Protein AF-A0A366LUI4-F1 (afdb_monomer_lite)

Sequence (109 aa):
MGTPGSASGLGKRTGGNAGTAPQADSTTHPRQAVQRAIVAADLALARLQMGSPEAASDVLHQCIDVAGATRARVPTARIAEVRRRLQPWRSEGFVGDIDDHLREAMLAL

Organism: NCBI:txid2248750

Secondary structure (DSSP, 8-state):
-PPPPP------------------SSSHHHHHHHHHHHHHHHHHHHHHHTT-HHHHHHHHHHHHHHHHHH--HHHHHHHHHHHHHTGGGTTSHHHHHHHHHHHHHHH--

Foldseek 3Di:
DDDDDDDDDDDPPPDDPPPPDPPDDPCPVLVVLQVQLLVLLVVLVVCVVVVNNLVSLVSLLSLLQSCLVNVDPNSVVSSVVSLVSCVVVCVPVSNVVSVVSNCCSNVVD

Structure (mmCIF, N/CA/C/O backbone):
data_AF-A0A366LUI4-F1
#
_entry.id   AF-A0A366LUI4-F1
#
loop_
_atom_site.group_PDB
_atom_site.id
_atom_site.type_symbol
_atom_site.label_atom_id
_atom_site.label_alt_id
_atom_site.label_comp_id
_atom_site.label_asym_id
_atom_site.label_entity_id
_atom_site.label_seq_id
_atom_site.pdbx_PDB_ins_code
_atom_site.Cartn_x
_atom_site.Cartn_y
_atom_site.Cartn_z
_atom_site.occupancy
_atom_site.B_iso_or_equiv
_atom_site.auth_seq_id
_atom_site.auth_comp_id
_atom_site.auth_asym_id
_atom_site.auth_atom_id
_atom_site.pdbx_PDB_model_num
ATOM 1 N N . MET A 1 1 ? 48.255 45.978 -56.588 1.00 45.88 1 MET A N 1
ATOM 2 C CA . MET A 1 1 ? 47.086 46.242 -55.721 1.00 45.88 1 MET A CA 1
ATOM 3 C C . MET A 1 1 ? 46.135 45.071 -55.866 1.00 45.88 1 MET A C 1
ATOM 5 O O . MET A 1 1 ? 45.661 44.835 -56.967 1.00 45.88 1 MET A O 1
ATOM 9 N N . GLY A 1 2 ? 46.001 44.266 -54.812 1.00 45.03 2 GLY A N 1
ATOM 10 C CA . GLY A 1 2 ? 45.272 42.999 -54.834 1.00 45.03 2 GLY A CA 1
ATOM 11 C C . GLY A 1 2 ? 43.779 43.176 -54.579 1.00 45.03 2 GLY A C 1
ATOM 12 O O . GLY A 1 2 ? 43.378 43.972 -53.734 1.00 45.03 2 GLY A O 1
ATOM 13 N N . THR A 1 3 ? 42.972 42.405 -55.296 1.00 52.66 3 THR A N 1
ATOM 14 C CA . THR A 1 3 ? 41.559 42.164 -55.007 1.00 52.66 3 THR A CA 1
ATOM 15 C C . THR A 1 3 ? 41.424 40.774 -54.368 1.00 52.66 3 THR A C 1
ATOM 17 O O . THR A 1 3 ? 41.938 39.803 -54.926 1.00 52.66 3 THR A O 1
ATOM 20 N N . PRO A 1 4 ? 40.787 40.631 -53.193 1.00 53.94 4 PRO A N 1
ATOM 21 C CA . PRO A 1 4 ? 40.541 39.319 -52.604 1.00 53.94 4 PRO A CA 1
ATOM 22 C C . PRO A 1 4 ? 39.339 38.637 -53.271 1.00 53.94 4 PRO A C 1
ATOM 24 O O . PRO A 1 4 ? 38.254 39.207 -53.387 1.00 53.94 4 PRO A O 1
ATOM 27 N N . GLY A 1 5 ? 39.561 37.398 -53.713 1.00 43.62 5 GLY A N 1
ATOM 28 C CA . GLY A 1 5 ? 38.549 36.522 -54.291 1.00 43.62 5 GLY A CA 1
ATOM 29 C C . GLY A 1 5 ? 37.528 36.042 -53.259 1.00 43.62 5 GLY A C 1
ATOM 30 O O . GLY A 1 5 ? 37.870 35.654 -52.143 1.00 43.62 5 GLY A O 1
ATOM 31 N N . SER A 1 6 ? 36.262 36.050 -53.673 1.00 50.75 6 SER A N 1
ATOM 32 C CA . SER A 1 6 ? 35.160 35.368 -52.998 1.00 50.75 6 SER A CA 1
ATOM 33 C C . SER A 1 6 ? 35.333 33.851 -53.077 1.00 50.75 6 SER A C 1
ATOM 35 O O . SER A 1 6 ? 35.456 33.302 -54.168 1.00 50.75 6 SER A O 1
ATOM 37 N N . ALA A 1 7 ? 35.245 33.171 -51.936 1.00 50.16 7 ALA A N 1
ATOM 38 C CA . ALA A 1 7 ? 34.992 31.735 -51.864 1.00 50.16 7 ALA A CA 1
ATOM 39 C C . ALA A 1 7 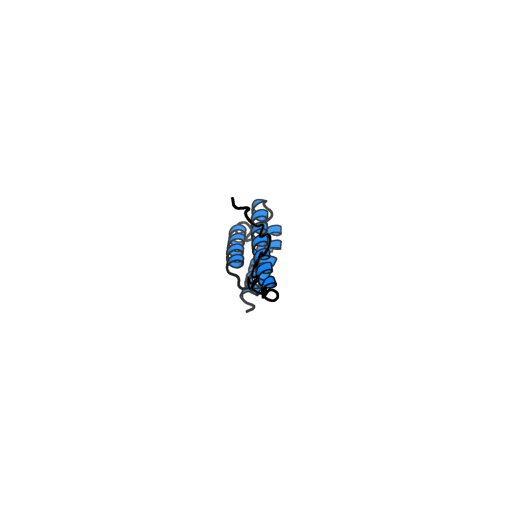? 33.918 31.483 -50.797 1.00 50.16 7 ALA A C 1
ATOM 41 O O . ALA A 1 7 ? 34.206 31.302 -49.616 1.00 50.16 7 ALA A O 1
ATOM 42 N N . SER A 1 8 ? 32.656 31.527 -51.229 1.00 49.16 8 SER A N 1
ATOM 43 C CA . SER A 1 8 ? 31.512 31.050 -50.454 1.00 49.16 8 SER A CA 1
ATOM 44 C C . SER A 1 8 ? 31.274 29.573 -50.746 1.00 49.16 8 SER A C 1
ATOM 46 O O . SER A 1 8 ? 31.162 29.181 -51.902 1.00 49.16 8 SER A O 1
ATOM 48 N N . GLY A 1 9 ? 31.107 28.792 -49.678 1.00 47.88 9 GLY A N 1
ATOM 49 C CA . GLY A 1 9 ? 30.316 27.563 -49.698 1.00 47.88 9 GLY A CA 1
ATOM 50 C C . GLY A 1 9 ? 31.083 26.262 -49.918 1.00 47.88 9 GLY A C 1
ATOM 51 O O . GLY A 1 9 ? 31.172 25.778 -51.036 1.00 47.88 9 GLY A O 1
ATOM 52 N N . LEU A 1 10 ? 31.489 25.607 -48.823 1.00 50.28 10 LEU A N 1
ATOM 53 C CA . LEU A 1 10 ? 31.397 24.144 -48.746 1.00 50.28 10 LEU A CA 1
ATOM 54 C C . LEU A 1 10 ? 31.311 23.671 -47.289 1.00 50.28 10 LEU A C 1
ATOM 56 O O . LEU A 1 10 ? 32.288 23.243 -46.670 1.00 50.28 10 LEU A O 1
ATOM 60 N N . GLY A 1 11 ? 30.104 23.766 -46.732 1.00 48.41 11 GLY A N 1
ATOM 61 C CA . GLY A 1 11 ? 29.748 23.132 -45.469 1.00 48.41 11 GLY A CA 1
ATOM 62 C C . GLY A 1 11 ? 29.678 21.617 -45.636 1.00 48.41 11 GLY A C 1
ATOM 63 O O . GLY A 1 11 ? 28.647 21.080 -46.023 1.00 48.41 11 GLY A O 1
ATOM 64 N N . LYS A 1 12 ? 30.765 20.921 -45.307 1.00 54.88 12 LYS A N 1
ATOM 65 C CA . LYS A 1 12 ? 30.772 19.467 -45.115 1.00 54.88 12 LYS A CA 1
ATOM 66 C C . LYS A 1 12 ? 30.496 19.156 -43.644 1.00 54.88 12 LYS A C 1
ATOM 68 O O . LYS A 1 12 ? 31.410 18.977 -42.848 1.00 54.88 12 LYS A O 1
ATOM 73 N N . ARG A 1 13 ? 29.214 19.133 -43.269 1.00 49.31 13 ARG A N 1
ATOM 74 C CA . ARG A 1 13 ? 28.781 18.460 -42.037 1.00 49.31 13 ARG A CA 1
ATOM 75 C C . ARG A 1 13 ? 28.729 16.970 -42.345 1.00 49.31 13 ARG A C 1
ATOM 77 O O . ARG A 1 13 ? 27.715 16.478 -42.829 1.00 49.31 13 ARG A O 1
ATOM 84 N N . THR A 1 14 ? 29.837 16.274 -42.120 1.00 52.53 14 THR A N 1
ATOM 85 C CA . THR A 1 14 ? 29.848 14.813 -42.024 1.00 52.53 14 THR A CA 1
ATOM 86 C C . THR A 1 14 ? 28.920 14.420 -40.883 1.00 52.53 14 THR A C 1
ATOM 88 O O . THR A 1 14 ? 29.239 14.580 -39.707 1.00 52.53 14 THR A O 1
ATOM 91 N N . GLY A 1 15 ? 27.720 13.996 -41.272 1.00 50.31 15 GLY A N 1
ATOM 92 C CA . GLY A 1 15 ? 26.782 13.305 -40.413 1.00 50.31 15 GLY A CA 1
ATOM 93 C C . GLY A 1 15 ? 27.363 11.965 -39.986 1.00 50.31 15 GLY A C 1
ATOM 94 O O . GLY A 1 15 ? 28.118 11.329 -40.719 1.00 50.31 15 GLY A O 1
ATOM 95 N N . GLY A 1 16 ? 27.010 11.569 -38.773 1.00 43.09 16 GLY A N 1
ATOM 96 C CA . GLY A 1 16 ? 27.441 10.310 -38.194 1.00 43.09 16 GLY A CA 1
ATOM 97 C C . GLY A 1 16 ? 27.366 10.323 -36.678 1.00 43.09 16 GLY A C 1
ATOM 98 O O . GLY A 1 16 ? 28.276 9.816 -36.035 1.00 43.09 16 GLY A O 1
ATOM 99 N N . ASN A 1 17 ? 26.311 10.902 -36.082 1.00 53.75 17 ASN A N 1
ATOM 100 C CA . ASN A 1 17 ? 25.907 10.351 -34.796 1.00 53.75 17 ASN A CA 1
ATOM 101 C C . ASN A 1 17 ? 25.223 9.026 -35.142 1.00 53.75 17 ASN A C 1
ATOM 103 O O . ASN A 1 17 ? 24.211 8.981 -35.837 1.00 53.75 17 ASN A O 1
ATOM 107 N N . ALA A 1 18 ? 25.871 7.925 -34.781 1.00 53.72 18 ALA A N 1
ATOM 108 C CA . ALA A 1 18 ? 25.192 6.655 -34.665 1.00 53.72 18 ALA A CA 1
ATOM 109 C C . ALA A 1 18 ? 24.232 6.822 -33.484 1.00 53.72 18 ALA A C 1
ATOM 111 O O . ALA A 1 18 ? 24.592 6.595 -32.331 1.00 53.72 18 ALA A O 1
ATOM 112 N N . GLY A 1 19 ? 23.045 7.354 -33.772 1.00 46.25 19 GLY A N 1
ATOM 113 C CA . GLY A 1 19 ? 21.933 7.357 -32.845 1.00 46.25 19 GLY A CA 1
ATOM 114 C C . GLY A 1 19 ? 21.595 5.908 -32.542 1.00 46.25 19 GLY A C 1
ATOM 115 O O . GLY A 1 19 ? 21.069 5.197 -33.394 1.00 46.25 19 GLY A O 1
ATOM 116 N N . THR A 1 20 ? 21.970 5.474 -31.343 1.00 60.03 20 THR A N 1
ATOM 117 C CA . THR A 1 20 ? 21.549 4.229 -30.711 1.00 60.03 20 THR A CA 1
ATOM 118 C C . THR A 1 20 ? 20.081 3.963 -31.027 1.00 60.03 20 THR A C 1
ATOM 120 O O . THR A 1 20 ? 19.210 4.747 -30.649 1.00 60.03 20 THR A O 1
ATOM 123 N N . ALA A 1 21 ? 19.810 2.867 -31.734 1.00 55.88 21 ALA A N 1
ATOM 124 C CA . ALA A 1 21 ? 18.454 2.387 -31.947 1.00 55.88 21 ALA A CA 1
ATOM 125 C C . ALA A 1 21 ? 17.760 2.216 -30.582 1.00 55.88 21 ALA A C 1
ATOM 127 O O . ALA A 1 21 ? 18.364 1.633 -29.673 1.00 55.88 21 ALA A O 1
ATOM 128 N N . PRO A 1 22 ? 16.517 2.687 -30.388 1.00 55.84 22 PRO A N 1
ATOM 129 C CA . PRO A 1 22 ? 15.787 2.360 -29.180 1.00 55.84 22 PRO A CA 1
ATOM 130 C C . PRO A 1 22 ? 15.412 0.875 -29.244 1.00 55.84 22 PRO A C 1
ATOM 132 O O . PRO A 1 22 ? 14.465 0.489 -29.923 1.00 55.84 22 PRO A O 1
ATOM 135 N N . GLN A 1 23 ? 16.140 0.024 -28.519 1.00 55.84 23 GLN A N 1
ATOM 136 C CA . GLN A 1 23 ? 15.584 -1.246 -28.048 1.00 55.84 23 GLN A CA 1
ATOM 137 C C . GLN A 1 23 ? 14.534 -0.912 -26.984 1.00 55.84 23 GLN A C 1
ATOM 139 O O . GLN A 1 23 ? 14.806 -0.930 -25.785 1.00 55.84 23 GLN A O 1
ATOM 144 N N . ALA A 1 24 ? 13.342 -0.534 -27.426 1.00 57.84 24 ALA A N 1
ATOM 145 C CA . ALA A 1 24 ? 12.217 -0.222 -26.567 1.00 57.84 24 ALA A CA 1
ATOM 146 C C . ALA A 1 24 ? 11.001 -0.950 -27.119 1.00 57.84 24 ALA A C 1
ATOM 148 O O . ALA A 1 24 ? 10.399 -0.469 -28.063 1.00 57.84 24 ALA A O 1
ATOM 149 N N . ASP A 1 25 ? 10.669 -2.104 -26.541 1.00 51.34 25 ASP A N 1
ATOM 150 C CA . ASP A 1 25 ? 9.276 -2.569 -26.564 1.00 51.34 25 ASP A CA 1
ATOM 151 C C . ASP A 1 25 ? 8.968 -3.602 -25.471 1.00 51.34 25 ASP A C 1
ATOM 153 O O . ASP A 1 25 ? 7.869 -3.608 -24.926 1.00 51.34 25 ASP A O 1
ATOM 157 N N . SER A 1 26 ? 9.936 -4.404 -25.014 1.00 51.91 26 SER A N 1
ATOM 158 C CA . SER A 1 26 ? 9.654 -5.442 -24.004 1.00 51.91 26 SER A CA 1
ATOM 159 C C . SER A 1 26 ? 9.826 -5.009 -22.536 1.00 51.91 26 SER A C 1
ATOM 161 O O . SER A 1 26 ? 9.243 -5.624 -21.646 1.00 51.91 26 SER A O 1
ATOM 163 N N . THR A 1 27 ? 10.581 -3.942 -22.241 1.00 56.34 27 THR A N 1
ATOM 164 C CA . THR A 1 27 ? 10.916 -3.523 -20.855 1.00 56.34 27 THR A CA 1
ATOM 165 C C . THR A 1 27 ? 10.141 -2.302 -20.351 1.00 56.34 27 THR A C 1
ATOM 167 O O . THR A 1 27 ? 10.165 -1.994 -19.153 1.00 56.34 27 THR A O 1
ATOM 170 N N . THR A 1 28 ? 9.410 -1.620 -21.235 1.00 63.47 28 THR A N 1
ATOM 171 C CA . THR A 1 28 ? 8.600 -0.441 -20.897 1.00 63.47 28 THR A CA 1
ATOM 172 C C . THR A 1 28 ? 7.467 -0.800 -19.935 1.00 63.47 28 THR A C 1
ATOM 174 O O . THR A 1 28 ? 7.224 -0.075 -18.968 1.00 63.47 28 THR A O 1
ATOM 177 N N . HIS A 1 29 ? 6.828 -1.954 -20.148 1.00 75.31 29 HIS A N 1
ATOM 178 C CA . HIS A 1 29 ? 5.691 -2.414 -19.350 1.00 75.31 29 HIS A CA 1
ATOM 179 C C . HIS A 1 29 ? 6.044 -2.648 -17.866 1.00 75.31 29 HIS A C 1
ATOM 181 O O . HIS A 1 29 ? 5.395 -2.034 -17.014 1.00 75.31 29 HIS A O 1
ATOM 187 N N . PRO A 1 30 ? 7.094 -3.421 -17.512 1.00 83.75 30 PRO A N 1
ATOM 188 C CA . PRO A 1 30 ? 7.507 -3.590 -16.116 1.00 83.75 30 PRO A CA 1
ATOM 189 C C . PRO A 1 30 ? 7.887 -2.275 -15.428 1.00 83.75 30 PRO A C 1
ATOM 191 O O . PRO A 1 30 ? 7.486 -2.025 -14.292 1.00 83.75 30 PRO A O 1
ATOM 194 N N . ARG A 1 31 ? 8.624 -1.388 -16.114 1.00 88.88 31 ARG A N 1
ATOM 195 C CA . ARG A 1 31 ? 9.034 -0.097 -15.535 1.00 88.88 31 ARG A CA 1
ATOM 196 C C . ARG A 1 31 ? 7.832 0.801 -15.254 1.00 88.88 31 ARG A C 1
ATOM 198 O O . ARG A 1 31 ? 7.768 1.416 -14.190 1.00 88.88 31 ARG A O 1
ATOM 205 N N . GLN A 1 32 ? 6.897 0.892 -16.198 1.00 92.31 32 GLN A N 1
ATOM 206 C CA . GLN A 1 32 ? 5.685 1.687 -16.029 1.00 92.31 32 GLN A CA 1
ATOM 207 C C . GLN A 1 32 ? 4.813 1.134 -14.895 1.00 92.31 32 GLN A C 1
ATOM 209 O O . GLN A 1 32 ? 4.312 1.919 -14.091 1.00 92.31 32 GLN A O 1
ATOM 214 N N . ALA A 1 33 ? 4.676 -0.192 -14.790 1.00 91.88 33 ALA A N 1
ATOM 215 C CA . ALA A 1 33 ? 3.947 -0.836 -13.701 1.00 91.88 33 ALA A CA 1
ATOM 216 C C . ALA A 1 33 ? 4.557 -0.493 -12.334 1.00 91.88 33 ALA A C 1
ATOM 218 O O . ALA A 1 33 ? 3.848 -0.024 -11.446 1.00 91.88 33 ALA A O 1
ATOM 219 N N . VAL A 1 34 ? 5.882 -0.615 -12.189 1.00 94.19 34 VAL A N 1
ATOM 220 C CA . VAL A 1 34 ? 6.588 -0.255 -10.948 1.00 94.19 34 VAL A CA 1
ATOM 221 C C . VAL A 1 34 ? 6.383 1.218 -10.586 1.00 94.19 34 VAL A C 1
A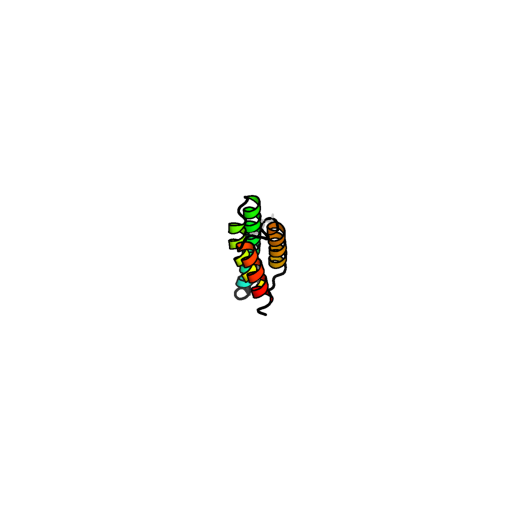TOM 223 O O . VAL A 1 34 ? 6.121 1.527 -9.428 1.00 94.19 34 VAL A O 1
ATOM 226 N N . GLN A 1 35 ? 6.462 2.137 -11.554 1.00 95.06 35 GLN A N 1
ATOM 227 C CA . GLN A 1 35 ? 6.218 3.562 -11.293 1.00 95.06 35 GLN A CA 1
ATOM 228 C C . GLN A 1 35 ? 4.776 3.830 -10.849 1.00 95.06 35 GLN A C 1
ATOM 230 O O . GLN A 1 35 ? 4.563 4.560 -9.883 1.00 95.06 35 GLN A O 1
ATOM 235 N N . ARG A 1 36 ? 3.785 3.197 -11.489 1.00 94.19 36 ARG A N 1
ATOM 236 C CA . ARG A 1 36 ? 2.379 3.283 -11.059 1.00 94.19 36 ARG A CA 1
ATOM 237 C C . ARG A 1 36 ? 2.189 2.756 -9.639 1.00 94.19 36 ARG A C 1
ATOM 239 O O . ARG A 1 36 ? 1.502 3.402 -8.860 1.00 94.19 36 ARG A O 1
ATOM 246 N N . ALA A 1 37 ? 2.843 1.653 -9.280 1.00 94.56 37 ALA A N 1
ATOM 247 C CA . ALA A 1 37 ? 2.784 1.102 -7.928 1.00 94.56 37 ALA A CA 1
ATOM 248 C C . ALA A 1 37 ? 3.395 2.042 -6.877 1.00 94.56 37 ALA A C 1
ATOM 250 O O . ALA A 1 37 ? 2.856 2.159 -5.779 1.00 94.56 37 ALA A O 1
ATOM 251 N N . ILE A 1 38 ? 4.483 2.746 -7.206 1.00 94.62 38 ILE A N 1
ATOM 252 C CA . ILE A 1 38 ? 5.072 3.757 -6.314 1.00 94.62 38 ILE A CA 1
ATOM 253 C C . ILE A 1 38 ? 4.084 4.908 -6.090 1.00 94.62 38 ILE A C 1
ATOM 255 O O . ILE A 1 38 ? 3.815 5.260 -4.944 1.00 94.62 38 ILE A O 1
ATOM 259 N N . VAL A 1 39 ? 3.499 5.445 -7.166 1.00 96.38 39 VAL A N 1
ATOM 260 C CA . VAL A 1 39 ? 2.494 6.519 -7.078 1.00 96.38 39 VAL A CA 1
ATOM 261 C C . VAL A 1 39 ? 1.258 6.066 -6.294 1.00 96.38 39 VAL A C 1
ATOM 263 O O . VAL A 1 39 ? 0.744 6.824 -5.476 1.00 96.38 39 VAL A O 1
ATOM 266 N N . ALA A 1 40 ? 0.802 4.828 -6.494 1.00 96.50 40 ALA A N 1
ATOM 267 C CA . ALA A 1 40 ? -0.308 4.248 -5.743 1.00 96.50 40 ALA A CA 1
ATOM 268 C C . ALA A 1 40 ? 0.006 4.162 -4.241 1.00 96.50 40 ALA A C 1
ATOM 270 O O . ALA A 1 40 ? -0.809 4.569 -3.418 1.00 96.50 40 ALA A O 1
ATOM 271 N N . ALA A 1 41 ? 1.206 3.715 -3.864 1.00 95.19 41 ALA A N 1
ATOM 272 C CA . ALA A 1 41 ? 1.599 3.671 -2.459 1.00 95.19 41 ALA A CA 1
ATOM 273 C C . ALA A 1 41 ? 1.639 5.072 -1.822 1.00 95.19 41 ALA A C 1
ATOM 275 O O . ALA A 1 41 ? 1.188 5.248 -0.691 1.00 95.19 41 ALA A O 1
ATOM 276 N N . ASP A 1 42 ? 2.117 6.079 -2.555 1.00 96.50 42 ASP A N 1
ATOM 277 C CA . ASP A 1 42 ? 2.117 7.466 -2.081 1.00 96.50 42 ASP A CA 1
ATOM 278 C C . ASP A 1 42 ? 0.688 8.019 -1.934 1.00 96.50 42 ASP A C 1
ATOM 280 O O . ASP A 1 42 ? 0.379 8.685 -0.943 1.00 96.50 42 ASP A O 1
ATOM 284 N N . LEU A 1 43 ? -0.221 7.676 -2.854 1.00 97.81 43 LEU A N 1
ATOM 285 C CA . LEU A 1 43 ? -1.645 7.992 -2.728 1.00 97.81 43 LEU A CA 1
ATOM 286 C C . LEU A 1 43 ? -2.280 7.308 -1.506 1.00 97.81 43 LEU A C 1
ATOM 288 O O . LEU A 1 43 ? -3.054 7.944 -0.791 1.00 97.81 43 LEU A O 1
ATOM 292 N N . ALA A 1 44 ? -1.946 6.045 -1.231 1.00 97.88 44 ALA A N 1
ATOM 293 C CA . ALA A 1 44 ? -2.424 5.341 -0.042 1.00 97.88 44 ALA A CA 1
ATOM 294 C C . ALA A 1 44 ? -1.959 6.043 1.248 1.00 97.88 44 ALA A C 1
ATOM 296 O O . ALA A 1 44 ? -2.757 6.258 2.160 1.00 97.88 44 ALA A O 1
ATOM 297 N N . LEU A 1 45 ? -0.701 6.498 1.305 1.00 96.62 45 LEU A N 1
ATOM 298 C CA . LEU A 1 45 ? -0.202 7.296 2.432 1.00 96.62 45 LEU A CA 1
ATOM 299 C C . LEU A 1 45 ? -0.965 8.616 2.592 1.00 96.62 45 LEU A C 1
ATOM 301 O O . LEU A 1 45 ? -1.315 8.975 3.717 1.00 96.62 45 LEU A O 1
ATOM 305 N N . ALA A 1 46 ? -1.246 9.319 1.493 1.00 97.50 46 ALA A N 1
ATOM 306 C CA . ALA A 1 46 ? -2.034 10.547 1.532 1.00 97.50 46 ALA A CA 1
ATOM 307 C C . ALA A 1 46 ? -3.456 10.287 2.059 1.00 97.50 46 ALA A C 1
ATOM 309 O O . ALA A 1 46 ? -3.954 11.038 2.896 1.00 97.50 46 ALA A O 1
ATOM 310 N N . ARG A 1 47 ? -4.099 9.187 1.643 1.00 97.50 47 ARG A N 1
ATOM 311 C CA . ARG A 1 47 ? -5.425 8.785 2.147 1.00 97.50 47 ARG A CA 1
ATOM 312 C C . ARG A 1 47 ? -5.421 8.501 3.647 1.00 97.50 47 ARG A C 1
ATOM 314 O O . ARG A 1 47 ? -6.326 8.958 4.341 1.00 97.50 47 ARG A O 1
ATOM 321 N N . LEU A 1 48 ? -4.377 7.854 4.170 1.00 96.56 48 LEU A N 1
ATOM 322 C CA . LEU A 1 48 ? -4.215 7.671 5.619 1.00 96.56 48 LEU A CA 1
ATOM 323 C C . LEU A 1 48 ? -4.085 9.001 6.362 1.00 96.56 48 LEU A C 1
ATOM 325 O O . LEU A 1 48 ? -4.703 9.180 7.408 1.00 96.56 48 LEU A O 1
ATOM 329 N N . GLN A 1 49 ? -3.321 9.949 5.817 1.00 95.19 49 GLN A N 1
ATOM 330 C CA . GLN A 1 49 ? -3.178 11.285 6.408 1.00 95.19 49 GLN A CA 1
ATOM 331 C C . GLN A 1 49 ? -4.497 12.066 6.424 1.00 95.19 49 GLN A C 1
ATOM 333 O O . GLN A 1 49 ? -4.716 12.870 7.325 1.00 95.19 49 GLN A O 1
ATOM 338 N N . MET A 1 50 ? -5.388 11.799 5.468 1.00 96.81 50 MET A N 1
ATOM 339 C CA . MET A 1 50 ? -6.743 12.355 5.418 1.00 96.81 50 MET A CA 1
ATOM 340 C C . MET A 1 50 ? -7.758 11.569 6.271 1.00 96.81 50 MET A C 1
ATOM 342 O O . MET A 1 50 ? -8.948 11.864 6.220 1.00 96.81 50 MET A O 1
ATOM 346 N N . GLY A 1 51 ? -7.325 10.561 7.037 1.00 96.25 51 GLY A N 1
ATOM 347 C CA . GLY A 1 51 ? -8.210 9.759 7.886 1.00 96.25 51 GLY A CA 1
ATOM 348 C C . GLY A 1 51 ? -9.097 8.777 7.116 1.00 96.25 51 GLY A C 1
ATOM 349 O O . GLY A 1 51 ? -10.146 8.390 7.616 1.00 96.25 51 GLY A O 1
ATOM 350 N N . SER A 1 52 ? -8.694 8.377 5.905 1.00 97.38 52 SER A N 1
ATOM 351 C CA . SER A 1 52 ? -9.424 7.434 5.044 1.00 97.38 52 SER A CA 1
ATOM 352 C C . SER A 1 52 ? -8.660 6.104 4.887 1.00 97.38 52 SER A C 1
ATOM 354 O O . SER A 1 52 ? -8.078 5.853 3.828 1.00 97.38 52 SER A O 1
ATOM 356 N N . PRO A 1 53 ? -8.602 5.254 5.932 1.00 97.31 53 PRO A N 1
ATOM 357 C CA . PRO A 1 53 ? -7.799 4.026 5.939 1.00 97.31 53 PRO A CA 1
ATOM 358 C C . PRO A 1 53 ? -8.331 2.920 5.022 1.00 97.31 53 PRO A C 1
ATOM 360 O O . PRO A 1 53 ? -7.536 2.218 4.401 1.00 97.31 53 PRO A O 1
ATOM 363 N N . GLU A 1 54 ? -9.648 2.803 4.868 1.00 98.00 54 GLU A N 1
ATOM 364 C CA . GLU A 1 54 ? -10.269 1.851 3.939 1.00 98.00 54 GLU A CA 1
ATOM 365 C C . GLU A 1 54 ? -9.898 2.202 2.492 1.00 98.00 54 GLU A C 1
ATOM 367 O O . GLU A 1 54 ? -9.273 1.412 1.793 1.00 98.00 54 GLU A O 1
ATOM 372 N N . ALA A 1 55 ? -10.092 3.465 2.099 1.00 97.50 55 ALA A N 1
ATOM 373 C CA . ALA A 1 55 ? -9.683 3.945 0.782 1.00 97.50 55 ALA A CA 1
ATOM 374 C C . ALA A 1 55 ? -8.161 3.831 0.552 1.00 97.50 55 ALA A C 1
ATOM 376 O O . ALA A 1 55 ? -7.709 3.690 -0.587 1.00 97.50 55 ALA A O 1
ATOM 377 N N . ALA A 1 56 ? -7.333 3.949 1.594 1.00 97.88 56 ALA A N 1
ATOM 378 C CA . ALA A 1 56 ? -5.900 3.687 1.473 1.00 97.88 56 ALA A CA 1
ATOM 379 C C . ALA A 1 56 ? -5.618 2.210 1.164 1.00 97.88 56 ALA A C 1
ATOM 381 O O . ALA A 1 56 ? -4.740 1.917 0.352 1.00 97.88 56 ALA A O 1
ATOM 382 N N . SER A 1 57 ? -6.381 1.306 1.777 1.00 97.81 57 SER A N 1
ATOM 383 C CA . SER A 1 57 ? -6.273 -0.142 1.595 1.00 97.81 57 SER A CA 1
ATOM 384 C C . SER A 1 57 ? -6.698 -0.558 0.184 1.00 97.81 57 SER A C 1
ATOM 386 O O . SER A 1 57 ? -5.936 -1.253 -0.485 1.00 97.81 57 SER A O 1
ATOM 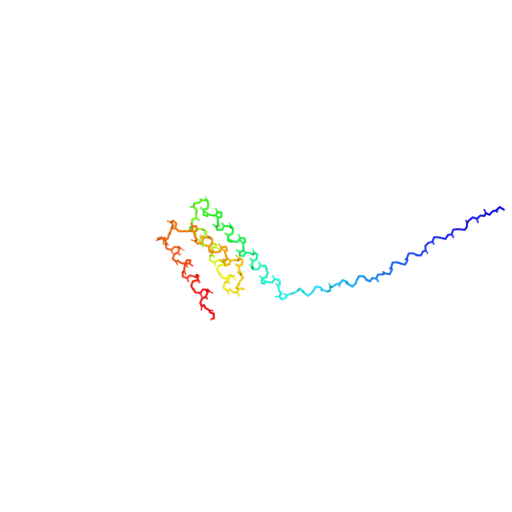388 N N . ASP A 1 58 ? -7.783 0.009 -0.353 1.00 97.44 58 ASP A N 1
ATOM 389 C CA . ASP A 1 58 ? -8.204 -0.216 -1.748 1.00 97.44 58 ASP A CA 1
ATOM 390 C C . ASP A 1 58 ? -7.074 0.037 -2.758 1.00 97.44 58 ASP A C 1
ATOM 392 O O . ASP A 1 58 ? -6.849 -0.729 -3.694 1.00 97.44 58 ASP A O 1
ATOM 396 N N . VAL A 1 59 ? -6.324 1.127 -2.564 1.00 97.00 59 VAL A N 1
ATOM 397 C CA . VAL A 1 59 ? -5.197 1.487 -3.442 1.00 97.00 59 VAL A CA 1
ATOM 398 C C . VAL A 1 59 ? -3.982 0.601 -3.181 1.00 97.00 59 VAL A C 1
ATOM 400 O O . VAL A 1 59 ? -3.209 0.317 -4.098 1.00 97.00 59 VAL A O 1
ATOM 403 N N . LEU A 1 60 ? -3.792 0.161 -1.937 1.00 97.06 60 LEU A N 1
ATOM 404 C CA . LEU A 1 60 ? -2.648 -0.652 -1.550 1.00 97.06 60 LEU A CA 1
ATOM 405 C C . LEU A 1 60 ? -2.682 -2.043 -2.198 1.00 97.06 60 LEU A C 1
ATOM 407 O O . LEU A 1 60 ? -1.616 -2.533 -2.573 1.00 97.06 60 LEU A O 1
ATOM 411 N N . HIS A 1 61 ? -3.865 -2.629 -2.425 1.00 97.25 61 HIS A N 1
ATOM 412 C CA . HIS A 1 61 ? -4.009 -3.887 -3.172 1.00 97.25 61 HIS A CA 1
ATOM 413 C C . HIS A 1 61 ? -3.345 -3.826 -4.556 1.00 97.25 61 HIS A C 1
ATOM 415 O O . HIS A 1 61 ? -2.544 -4.695 -4.890 1.00 97.25 61 HIS A O 1
ATOM 421 N N . GLN A 1 62 ? -3.545 -2.737 -5.306 1.00 94.06 62 GLN A N 1
ATOM 422 C CA . GLN A 1 62 ? -2.906 -2.561 -6.616 1.00 94.06 62 GLN A CA 1
ATOM 423 C C . GLN A 1 62 ? -1.370 -2.531 -6.526 1.00 94.06 62 GLN A C 1
ATOM 425 O O . GLN A 1 62 ? -0.662 -2.974 -7.434 1.00 94.06 62 GLN A O 1
ATOM 430 N N . CYS A 1 63 ? -0.824 -1.973 -5.443 1.00 95.69 63 CYS A N 1
ATOM 431 C CA . CYS A 1 63 ? 0.619 -1.955 -5.227 1.00 95.69 63 CYS A CA 1
ATOM 432 C C . CYS A 1 63 ? 1.156 -3.369 -4.945 1.00 95.69 63 CYS A C 1
ATOM 434 O O . CYS A 1 63 ? 2.233 -3.719 -5.437 1.00 95.69 63 CYS A O 1
ATO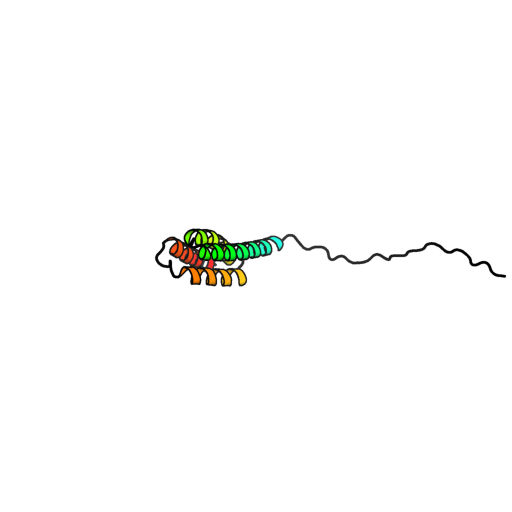M 436 N N . ILE A 1 64 ? 0.400 -4.174 -4.189 1.00 95.75 64 ILE A N 1
ATOM 437 C CA . ILE A 1 64 ? 0.736 -5.562 -3.841 1.00 95.75 64 ILE A CA 1
ATOM 438 C C . ILE A 1 64 ? 0.799 -6.435 -5.097 1.00 95.75 64 ILE A C 1
ATOM 440 O O . ILE A 1 64 ? 1.809 -7.118 -5.278 1.00 95.75 64 ILE A O 1
ATOM 444 N N . ASP A 1 65 ? -0.179 -6.324 -6.002 1.00 94.38 65 ASP A N 1
ATOM 445 C CA . ASP A 1 65 ? -0.192 -7.053 -7.281 1.00 94.38 65 ASP A CA 1
ATOM 446 C C . ASP A 1 65 ? 1.103 -6.833 -8.073 1.00 94.38 65 ASP A C 1
ATOM 448 O O . ASP A 1 65 ? 1.788 -7.768 -8.498 1.00 94.38 65 ASP A O 1
ATOM 452 N N . VAL A 1 66 ? 1.485 -5.562 -8.243 1.00 92.94 66 VAL A N 1
ATOM 453 C CA . VAL A 1 66 ? 2.699 -5.200 -8.983 1.00 92.94 66 VAL A CA 1
ATOM 454 C C . VAL A 1 66 ? 3.945 -5.684 -8.246 1.00 92.94 66 VAL A C 1
ATOM 456 O O . VAL A 1 66 ? 4.866 -6.195 -8.881 1.00 92.94 66 VAL A O 1
ATOM 459 N N . ALA A 1 67 ? 3.996 -5.544 -6.920 1.00 92.44 67 ALA A N 1
ATOM 460 C CA . ALA A 1 67 ? 5.136 -5.994 -6.131 1.00 92.44 67 ALA A CA 1
ATOM 461 C C . ALA A 1 67 ? 5.328 -7.518 -6.205 1.00 92.44 67 ALA A C 1
ATOM 463 O O . ALA A 1 67 ? 6.472 -7.957 -6.338 1.00 92.44 67 ALA A O 1
ATOM 464 N N . GLY A 1 68 ? 4.246 -8.303 -6.177 1.00 92.69 68 GLY A N 1
ATOM 465 C CA . GLY A 1 68 ? 4.283 -9.754 -6.374 1.00 92.69 68 GLY A CA 1
ATOM 466 C C . GLY A 1 68 ? 4.766 -10.126 -7.778 1.00 92.69 68 GLY A C 1
ATOM 467 O O . GLY A 1 68 ? 5.717 -10.895 -7.930 1.00 92.69 68 GLY A O 1
ATOM 468 N N . ALA A 1 69 ? 4.201 -9.490 -8.811 1.00 91.56 69 ALA A N 1
ATOM 469 C CA . ALA A 1 69 ? 4.536 -9.773 -10.207 1.00 91.56 69 ALA A CA 1
ATOM 470 C C . ALA A 1 69 ? 5.975 -9.380 -10.592 1.00 91.56 69 ALA A C 1
ATOM 472 O O . ALA A 1 69 ? 6.639 -10.098 -11.340 1.00 91.56 69 ALA A O 1
ATOM 473 N N . THR A 1 70 ? 6.480 -8.238 -10.111 1.00 90.19 70 THR A N 1
ATOM 474 C CA . THR A 1 70 ? 7.798 -7.719 -10.523 1.00 90.19 70 THR A CA 1
ATOM 475 C C . THR A 1 70 ? 8.908 -7.973 -9.508 1.00 90.19 70 THR A C 1
ATOM 477 O O . THR A 1 70 ? 10.073 -7.721 -9.820 1.00 90.19 70 THR A O 1
ATOM 480 N N . ARG A 1 71 ? 8.576 -8.379 -8.273 1.00 87.38 71 ARG A N 1
ATOM 481 C CA . ARG A 1 71 ? 9.505 -8.493 -7.126 1.00 87.38 71 ARG A CA 1
ATOM 482 C C . ARG A 1 71 ? 10.338 -7.228 -6.887 1.00 87.38 71 ARG A C 1
ATOM 484 O O . ARG A 1 71 ? 11.489 -7.278 -6.443 1.00 87.38 71 ARG A O 1
ATOM 491 N N . ALA A 1 72 ? 9.784 -6.065 -7.234 1.00 89.00 72 ALA A N 1
ATOM 492 C CA . ALA A 1 72 ? 10.519 -4.810 -7.191 1.00 89.00 72 ALA A CA 1
ATOM 493 C C . ALA A 1 72 ? 10.655 -4.318 -5.746 1.00 89.00 72 ALA A C 1
ATOM 495 O O . ALA A 1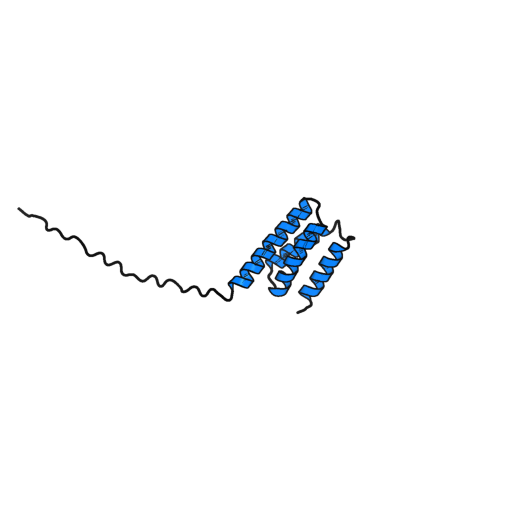 72 ? 9.667 -4.093 -5.053 1.00 89.00 72 ALA A O 1
ATOM 496 N N . ARG A 1 73 ? 11.896 -4.065 -5.316 1.00 92.50 73 ARG A N 1
ATOM 497 C CA . ARG A 1 73 ? 12.205 -3.693 -3.924 1.00 92.50 73 ARG A CA 1
ATOM 498 C C . ARG A 1 73 ? 11.529 -2.404 -3.459 1.00 92.50 73 ARG A C 1
ATOM 500 O O . ARG A 1 73 ? 11.149 -2.308 -2.297 1.00 92.50 73 ARG A O 1
ATOM 507 N N . VAL A 1 74 ? 11.412 -1.405 -4.337 1.00 94.25 74 VAL A N 1
ATOM 508 C CA . VAL A 1 74 ? 10.878 -0.086 -3.959 1.00 94.25 74 VAL A CA 1
ATOM 509 C C . VAL A 1 74 ? 9.378 -0.159 -3.634 1.00 94.25 74 VAL A C 1
ATOM 511 O O . VAL A 1 74 ? 9.031 0.243 -2.524 1.00 94.25 74 VAL A O 1
ATOM 514 N N . PRO A 1 75 ? 8.499 -0.715 -4.497 1.00 91.81 75 PRO A N 1
ATOM 515 C CA . PRO A 1 75 ? 7.111 -1.002 -4.128 1.00 91.81 75 PRO A CA 1
ATOM 516 C C . PRO A 1 75 ? 6.982 -1.805 -2.829 1.00 91.81 75 PRO A C 1
ATOM 518 O O . PRO A 1 75 ? 6.258 -1.381 -1.935 1.00 91.81 75 PRO A O 1
ATOM 521 N N . THR A 1 76 ? 7.757 -2.883 -2.649 1.00 94.00 76 THR A N 1
ATOM 522 C CA . THR A 1 76 ? 7.723 -3.685 -1.411 1.00 94.00 76 THR A CA 1
ATOM 523 C C . THR A 1 76 ? 8.037 -2.854 -0.162 1.00 94.00 76 THR A C 1
ATOM 525 O O . THR A 1 76 ? 7.341 -2.957 0.848 1.00 94.00 76 THR A O 1
ATOM 528 N N . ALA A 1 77 ? 9.055 -1.988 -0.219 1.00 94.94 77 ALA A N 1
ATOM 529 C CA . ALA A 1 77 ? 9.406 -1.113 0.900 1.00 94.94 77 ALA A CA 1
ATOM 530 C C . ALA A 1 77 ? 8.302 -0.088 1.213 1.00 94.94 77 ALA A C 1
ATOM 532 O O . ALA A 1 77 ? 8.050 0.208 2.383 1.00 94.94 77 ALA A O 1
ATOM 533 N N . ARG A 1 78 ? 7.628 0.436 0.182 1.00 95.00 78 ARG A N 1
ATOM 534 C CA . ARG A 1 78 ? 6.504 1.368 0.345 1.00 95.00 78 ARG A CA 1
ATOM 535 C C . ARG A 1 78 ? 5.276 0.675 0.932 1.00 95.00 78 ARG A C 1
ATOM 537 O O . ARG A 1 78 ? 4.689 1.218 1.862 1.00 95.00 78 ARG A O 1
ATOM 544 N N . ILE A 1 79 ? 4.953 -0.540 0.487 1.00 96.12 79 ILE A N 1
ATOM 545 C CA . ILE A 1 79 ? 3.865 -1.340 1.070 1.00 96.12 79 ILE A CA 1
ATOM 546 C C . ILE A 1 79 ? 4.109 -1.578 2.562 1.00 96.12 79 ILE A C 1
ATOM 548 O O . ILE A 1 79 ? 3.211 -1.374 3.376 1.00 96.12 79 ILE A O 1
ATOM 552 N N . ALA A 1 80 ? 5.342 -1.925 2.945 1.00 95.38 80 ALA A N 1
ATOM 553 C CA . ALA A 1 80 ? 5.694 -2.102 4.350 1.00 95.38 80 ALA A CA 1
ATOM 554 C C . ALA A 1 80 ? 5.487 -0.822 5.186 1.00 95.38 80 ALA A C 1
ATOM 556 O O . ALA A 1 80 ? 5.093 -0.914 6.347 1.00 95.38 80 ALA A O 1
ATOM 557 N N . GLU A 1 81 ? 5.729 0.367 4.622 1.00 96.69 81 GLU A N 1
ATOM 558 C CA . GLU A 1 81 ? 5.444 1.645 5.292 1.00 96.69 81 GLU A CA 1
ATOM 559 C C . GLU A 1 81 ? 3.942 1.907 5.434 1.00 96.69 81 GLU A C 1
ATOM 561 O O . GLU A 1 81 ? 3.492 2.221 6.536 1.00 96.69 81 GLU A O 1
ATOM 566 N N . VAL A 1 82 ? 3.152 1.734 4.368 1.00 96.75 82 VAL A N 1
ATOM 567 C CA . VAL A 1 82 ? 1.688 1.913 4.437 1.00 96.75 82 VAL A CA 1
ATOM 568 C C . VAL A 1 82 ? 1.089 0.957 5.470 1.00 96.75 82 VAL A C 1
ATOM 570 O O . VAL A 1 82 ? 0.332 1.382 6.340 1.00 96.75 82 VAL A O 1
ATOM 573 N N . ARG A 1 83 ? 1.511 -0.313 5.458 1.00 96.25 83 ARG A N 1
ATOM 574 C CA . ARG A 1 83 ? 1.077 -1.327 6.425 1.00 96.25 83 ARG A CA 1
ATOM 575 C C . ARG A 1 83 ? 1.422 -0.954 7.867 1.00 96.25 83 ARG A C 1
ATOM 577 O O . ARG A 1 83 ? 0.596 -1.122 8.759 1.00 96.25 83 ARG A O 1
ATOM 584 N N . ARG A 1 84 ? 2.621 -0.413 8.119 1.00 97.12 84 ARG A N 1
ATOM 585 C CA . ARG A 1 84 ? 2.970 0.104 9.454 1.00 97.12 84 ARG A CA 1
ATOM 586 C C . ARG A 1 84 ? 2.035 1.227 9.885 1.00 97.12 84 ARG A C 1
ATOM 588 O O . ARG A 1 84 ? 1.650 1.261 11.046 1.00 97.12 84 ARG A O 1
ATOM 595 N N . ARG A 1 85 ? 1.655 2.126 8.976 1.00 97.25 85 ARG A N 1
ATOM 596 C CA . ARG A 1 85 ? 0.729 3.225 9.287 1.00 97.25 85 ARG A CA 1
ATOM 597 C C . ARG A 1 85 ? -0.719 2.784 9.453 1.00 97.25 85 ARG A C 1
ATOM 599 O O . ARG A 1 85 ? -1.463 3.482 10.126 1.00 97.25 85 ARG A O 1
ATOM 606 N N . LEU A 1 86 ? -1.096 1.632 8.906 1.00 96.81 86 LEU A N 1
ATOM 607 C CA . LEU A 1 86 ? -2.402 1.010 9.129 1.00 96.81 86 LEU A CA 1
ATOM 608 C C . LEU A 1 86 ? -2.549 0.370 10.520 1.00 96.81 86 LEU A C 1
ATOM 610 O O . LEU A 1 86 ? -3.662 0.018 10.893 1.00 96.81 86 LEU A O 1
ATOM 614 N N . GLN A 1 87 ? -1.479 0.261 11.322 1.00 95.81 87 GLN A N 1
ATOM 615 C CA . GLN A 1 87 ? -1.530 -0.346 12.665 1.00 95.81 87 GLN A CA 1
ATOM 616 C C . GLN A 1 87 ? -2.684 0.120 13.570 1.00 95.81 87 GLN A C 1
ATOM 618 O O . GLN A 1 87 ? -3.275 -0.740 14.226 1.00 95.81 87 GLN A O 1
ATOM 623 N N . PRO A 1 88 ? -3.047 1.418 13.623 1.00 97.56 88 PRO A N 1
ATOM 624 C CA . PRO A 1 88 ? -4.172 1.876 14.437 1.00 97.56 88 PRO A CA 1
ATOM 625 C C . PRO A 1 88 ? -5.515 1.225 14.067 1.00 97.56 88 PRO A C 1
ATOM 627 O O . PRO A 1 88 ? -6.389 1.134 14.921 1.00 97.56 88 PRO A O 1
ATOM 630 N N . TRP A 1 89 ? -5.653 0.725 12.835 1.00 97.62 89 TRP A N 1
ATOM 631 C CA . TRP A 1 89 ? -6.849 0.073 12.289 1.00 97.62 89 TRP A CA 1
ATOM 632 C C . TRP A 1 89 ? -6.692 -1.446 12.151 1.00 97.62 89 TRP A C 1
ATOM 634 O O . TRP A 1 89 ? -7.434 -2.080 11.415 1.00 97.62 89 TRP A O 1
ATOM 644 N N . ARG A 1 90 ? -5.738 -2.070 12.855 1.00 95.75 90 ARG A N 1
ATOM 645 C CA . ARG A 1 90 ? -5.443 -3.514 12.725 1.00 95.75 90 ARG A CA 1
ATOM 646 C C . ARG A 1 90 ? -6.624 -4.459 12.988 1.00 95.75 90 ARG A C 1
ATOM 648 O O . ARG A 1 90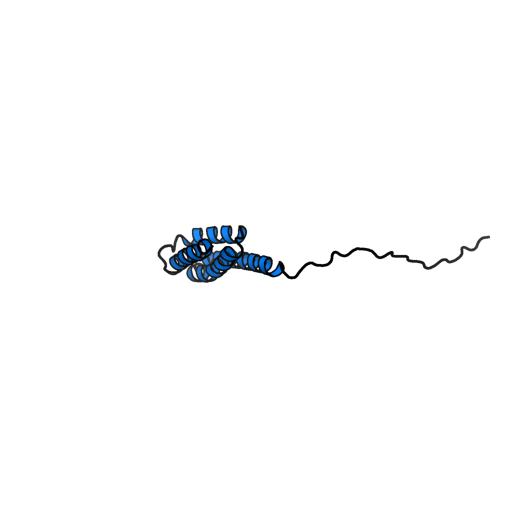 ? -6.519 -5.637 12.674 1.00 95.75 90 ARG A O 1
ATOM 655 N N . SER A 1 91 ? -7.677 -3.987 13.655 1.00 96.81 91 SER A N 1
ATOM 656 C CA . SER A 1 91 ? -8.896 -4.759 13.921 1.00 96.81 91 SER A CA 1
ATOM 657 C C . SER A 1 91 ? -9.926 -4.673 12.795 1.00 96.81 91 SER A C 1
ATOM 659 O O . SER A 1 91 ? -10.912 -5.400 12.840 1.00 96.81 91 SER A O 1
ATOM 661 N N . GLU A 1 92 ? -9.727 -3.783 11.825 1.00 98.06 92 GLU A N 1
ATOM 662 C CA . GLU A 1 92 ? -10.648 -3.586 10.711 1.00 98.06 92 GLU A CA 1
ATOM 663 C C . GLU A 1 92 ? -10.463 -4.666 9.639 1.00 98.06 92 GLU A C 1
ATOM 665 O O . GLU A 1 92 ? -9.336 -5.060 9.325 1.00 98.06 92 GLU A O 1
ATOM 670 N N . GLY A 1 93 ? -11.575 -5.109 9.041 1.00 97.94 93 GLY A N 1
ATOM 671 C CA . GLY A 1 93 ? -11.584 -6.183 8.040 1.00 97.94 93 GLY A CA 1
ATOM 672 C C . GLY A 1 93 ? -10.686 -5.892 6.836 1.00 97.94 93 GLY A C 1
ATOM 673 O O . GLY A 1 93 ? -9.868 -6.730 6.474 1.00 97.94 93 GLY A O 1
ATOM 674 N N . PHE A 1 94 ? -10.726 -4.661 6.318 1.00 96.69 94 PHE A N 1
ATOM 675 C CA . PHE A 1 94 ? -9.904 -4.246 5.176 1.00 96.69 94 PHE A CA 1
ATOM 676 C C . PHE A 1 94 ? -8.389 -4.346 5.441 1.00 96.69 94 PHE A C 1
ATOM 678 O O . PHE A 1 94 ? -7.604 -4.495 4.508 1.00 96.69 94 PHE A O 1
ATOM 685 N N . VAL A 1 95 ? -7.936 -4.265 6.703 1.00 97.38 95 VAL A N 1
ATOM 686 C CA . VAL A 1 95 ? -6.515 -4.483 7.036 1.00 97.38 95 VAL A CA 1
ATOM 687 C C . VAL A 1 95 ? -6.181 -5.972 7.011 1.00 97.38 95 VAL A C 1
ATOM 689 O O . VAL A 1 95 ? -5.095 -6.342 6.564 1.00 97.38 95 VAL A O 1
ATOM 692 N N . GLY A 1 96 ? -7.115 -6.820 7.447 1.00 97.75 96 GLY A N 1
ATOM 693 C CA . GLY A 1 96 ? -7.021 -8.270 7.283 1.00 97.75 96 GLY A CA 1
ATOM 694 C C . GLY A 1 96 ? -6.899 -8.664 5.811 1.00 97.75 96 GLY A C 1
ATOM 695 O O . GLY A 1 96 ? -5.967 -9.382 5.455 1.00 97.75 96 GLY A O 1
ATOM 696 N N . ASP A 1 97 ? -7.739 -8.091 4.946 1.00 97.94 97 ASP A N 1
ATOM 697 C CA . ASP A 1 97 ? -7.709 -8.344 3.500 1.00 97.94 97 ASP A CA 1
ATOM 698 C C . ASP A 1 97 ? -6.355 -7.963 2.873 1.00 97.94 97 ASP A C 1
ATOM 700 O O . ASP A 1 97 ? -5.840 -8.654 1.992 1.00 97.94 97 ASP A O 1
ATOM 704 N N . ILE A 1 98 ? -5.725 -6.879 3.346 1.00 97.56 98 ILE A N 1
ATOM 705 C CA . ILE A 1 98 ? -4.371 -6.486 2.927 1.00 97.56 98 ILE A CA 1
ATOM 706 C C . ILE A 1 98 ? -3.320 -7.506 3.354 1.00 97.56 98 ILE A C 1
ATOM 708 O O . ILE A 1 98 ? -2.416 -7.817 2.575 1.00 97.56 98 ILE A O 1
ATOM 712 N N . ASP A 1 99 ? -3.409 -8.007 4.583 1.00 96.31 99 ASP A N 1
ATOM 713 C CA . ASP A 1 99 ? -2.477 -9.002 5.108 1.00 96.31 99 ASP A CA 1
ATOM 714 C C . ASP A 1 99 ? -2.604 -10.341 4.371 1.00 96.31 99 ASP A C 1
ATOM 716 O O . ASP A 1 99 ? -1.587 -10.982 4.080 1.00 96.31 99 ASP A O 1
ATOM 720 N N . ASP A 1 100 ? -3.827 -10.731 4.019 1.00 96.69 100 ASP A N 1
ATOM 721 C CA . ASP A 1 100 ? -4.105 -11.933 3.238 1.00 96.69 100 ASP A CA 1
ATOM 722 C C . ASP A 1 100 ? -3.635 -11.785 1.790 1.00 96.69 100 ASP A C 1
ATOM 724 O O . ASP A 1 100 ? -2.903 -12.648 1.302 1.00 96.69 100 ASP A O 1
ATOM 728 N N . HIS A 1 101 ? -3.919 -10.654 1.136 1.00 96.81 101 HIS A N 1
ATOM 729 C CA . HIS A 1 101 ? -3.411 -10.388 -0.211 1.00 96.81 101 HIS A CA 1
ATOM 730 C C . HIS A 1 101 ? -1.868 -10.350 -0.219 1.00 96.81 101 HIS A C 1
ATOM 732 O O . HIS A 1 101 ? -1.225 -10.961 -1.071 1.00 96.81 101 HIS A O 1
ATOM 738 N N . LEU A 1 102 ? -1.226 -9.719 0.770 1.00 94.69 102 LEU A N 1
ATOM 739 C CA . LEU A 1 102 ? 0.236 -9.754 0.906 1.00 94.69 102 LEU A CA 1
ATOM 740 C C . LEU A 1 102 ? 0.783 -11.178 1.009 1.00 94.69 102 LEU A C 1
ATOM 742 O O . LEU A 1 102 ? 1.818 -11.487 0.415 1.00 94.69 102 LEU A O 1
ATOM 746 N N . ARG A 1 103 ? 0.113 -12.032 1.784 1.00 94.69 103 ARG A N 1
ATOM 747 C CA . ARG A 1 103 ? 0.494 -13.432 1.950 1.00 94.69 103 ARG A CA 1
ATOM 748 C C . ARG A 1 103 ? 0.359 -14.188 0.632 1.00 94.69 103 ARG A C 1
ATOM 750 O O . ARG A 1 103 ? 1.300 -14.877 0.252 1.00 94.69 103 ARG A O 1
ATOM 757 N N . GLU A 1 104 ? -0.760 -14.034 -0.067 1.00 95.19 104 GLU A N 1
ATOM 758 C CA . GLU A 1 104 ? -1.008 -14.679 -1.357 1.00 95.19 104 GLU A CA 1
ATOM 759 C C . GLU A 1 104 ? 0.009 -14.228 -2.412 1.00 95.19 104 GLU A C 1
ATOM 761 O O . GLU A 1 104 ? 0.744 -15.054 -2.950 1.00 95.19 104 GLU A O 1
ATOM 766 N N . ALA A 1 105 ? 0.153 -12.920 -2.632 1.00 92.00 105 ALA A N 1
ATOM 767 C CA . ALA A 1 105 ? 1.021 -12.368 -3.672 1.00 92.00 105 ALA A CA 1
ATOM 768 C C . ALA A 1 105 ? 2.515 -12.679 -3.467 1.00 92.00 105 ALA A C 1
ATOM 770 O O . ALA A 1 105 ? 3.283 -12.689 -4.431 1.00 92.00 105 ALA A O 1
ATOM 771 N N . MET A 1 106 ? 2.949 -12.910 -2.223 1.00 84.25 106 MET A N 1
ATOM 772 C CA . MET A 1 106 ? 4.353 -13.191 -1.896 1.00 84.25 106 MET A CA 1
ATOM 773 C C . MET A 1 106 ? 4.660 -14.688 -1.768 1.00 84.25 106 MET A C 1
ATOM 775 O O . MET A 1 106 ? 5.823 -15.068 -1.903 1.00 84.25 106 MET A O 1
ATOM 779 N N . LEU A 1 107 ? 3.653 -15.532 -1.510 1.00 80.81 107 LEU A N 1
ATOM 780 C CA . LEU A 1 107 ? 3.803 -16.991 -1.438 1.00 80.81 107 LEU A CA 1
ATOM 781 C C . LEU A 1 107 ? 3.412 -17.719 -2.731 1.00 80.81 107 LEU A C 1
ATOM 783 O O . LEU A 1 107 ? 3.801 -18.873 -2.880 1.00 80.81 107 LEU A O 1
ATOM 787 N N . ALA A 1 108 ? 2.664 -17.094 -3.647 1.00 63.44 108 ALA A N 1
ATOM 788 C CA . ALA A 1 108 ? 2.215 -17.685 -4.916 1.00 63.44 108 ALA A CA 1
ATOM 789 C C . ALA A 1 108 ? 3.344 -17.838 -5.962 1.00 63.44 108 ALA A C 1
ATOM 791 O O . ALA A 1 108 ? 3.197 -17.453 -7.122 1.00 63.44 108 ALA A O 1
ATOM 792 N N . LEU A 1 109 ? 4.496 -18.362 -5.544 1.00 48.91 109 LEU A N 1
ATOM 793 C CA . LEU A 1 109 ? 5.781 -18.176 -6.207 1.00 48.91 109 LEU A CA 1
ATOM 794 C C . LEU A 1 109 ? 6.532 -19.491 -6.414 1.00 48.91 109 LEU A C 1
ATOM 796 O O . LEU A 1 109 ? 6.772 -20.202 -5.414 1.00 48.91 109 LEU A O 1
#

pLDDT: mean 83.01, std 19.54, range [43.09, 98.06]

Radius of gyration: 27.02 Å; chains: 1; bounding box: 59×64×70 Å